Protein AF-A0A6P0N6Y3-F1 (afdb_monomer)

Secondary structure (DSSP, 8-state):
--TTHHHHHTTSS-GGG----HHHHHHTSS----STT----------HHHHHHHHHHHHHHT-

pLDDT: mean 92.34, std 9.0, range [50.0, 98.19]

Radius of gyration: 15.97 Å; Cα contacts (8 Å, |Δi|>4): 17; chains: 1; bounding box: 30×31×43 Å

Solvent-accessible surface area (backbone atoms only — not comparable to full-atom values): 4284 Å² total; per-residue (Å²): 134,53,88,58,56,51,40,40,75,70,65,77,39,56,78,86,75,56,80,68,54,73,66,33,44,76,71,61,77,20,83,71,88,87,57,92,83,67,86,83,84,88,87,82,92,77,57,75,65,58,56,54,53,52,51,52,50,57,62,58,71,76,108

Structure (mmCIF, N/CA/C/O backbone):
data_AF-A0A6P0N6Y3-F1
#
_entry.id   AF-A0A6P0N6Y3-F1
#
loop_
_atom_site.group_PDB
_atom_site.id
_atom_site.type_symbol
_atom_site.label_atom_id
_atom_site.label_alt_id
_atom_site.label_comp_id
_atom_site.label_asym_id
_atom_site.label_entity_id
_atom_site.label_seq_id
_atom_site.pdbx_PDB_ins_code
_atom_site.Cartn_x
_atom_site.Cartn_y
_atom_site.Cartn_z
_atom_site.occupancy
_atom_site.B_iso_or_equiv
_atom_site.auth_seq_id
_atom_site.auth_comp_id
_atom_site.auth_asym_id
_atom_site.auth_atom_id
_atom_site.pdbx_PDB_model_num
ATOM 1 N N . ALA A 1 1 ? 10.285 8.724 -1.079 1.00 61.19 1 ALA A N 1
ATOM 2 C CA . ALA A 1 1 ? 9.925 9.301 -2.396 1.00 61.19 1 ALA A CA 1
ATOM 3 C C . ALA A 1 1 ? 10.815 8.808 -3.550 1.00 61.19 1 ALA A C 1
ATOM 5 O O . ALA A 1 1 ? 10.607 9.250 -4.667 1.00 61.19 1 ALA A O 1
ATOM 6 N N . GLY A 1 2 ? 11.751 7.869 -3.334 1.00 75.25 2 GLY A N 1
ATOM 7 C CA . GLY A 1 2 ? 12.583 7.305 -4.413 1.00 75.25 2 GLY A CA 1
ATOM 8 C C . GLY A 1 2 ? 12.269 5.851 -4.777 1.00 75.25 2 GLY A C 1
ATOM 9 O O . GLY A 1 2 ? 12.561 5.441 -5.890 1.00 75.25 2 GLY A O 1
ATOM 10 N N . ASP A 1 3 ? 11.628 5.096 -3.879 1.00 86.69 3 ASP A N 1
ATOM 11 C CA . ASP A 1 3 ? 11.547 3.626 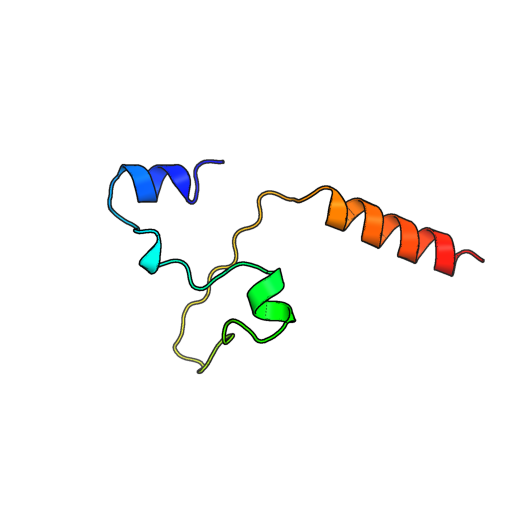-3.970 1.00 86.69 3 ASP A CA 1
ATOM 12 C C . ASP A 1 3 ? 10.720 3.101 -5.154 1.00 86.69 3 ASP A C 1
ATOM 14 O O . ASP A 1 3 ? 10.927 1.975 -5.586 1.00 86.69 3 ASP A O 1
ATOM 18 N N . LEU A 1 4 ? 9.791 3.909 -5.678 1.00 90.88 4 LEU A N 1
ATOM 19 C CA . LEU A 1 4 ? 9.028 3.602 -6.896 1.00 90.88 4 LEU A CA 1
ATOM 20 C C . LEU A 1 4 ? 9.411 4.523 -8.056 1.00 90.88 4 LEU A C 1
ATOM 22 O O . LEU A 1 4 ? 9.583 4.051 -9.172 1.00 90.88 4 LEU A O 1
ATOM 26 N N . ALA A 1 5 ? 9.599 5.821 -7.793 1.00 91.69 5 ALA A N 1
ATOM 27 C CA . ALA A 1 5 ? 9.913 6.798 -8.834 1.00 91.69 5 ALA A CA 1
ATOM 28 C C . ALA A 1 5 ? 11.224 6.474 -9.571 1.00 91.69 5 ALA A C 1
ATOM 30 O O . ALA A 1 5 ? 11.232 6.442 -10.796 1.00 91.69 5 ALA A O 1
ATOM 31 N N . GLN A 1 6 ? 12.309 6.157 -8.850 1.00 94.75 6 GLN A N 1
ATOM 32 C C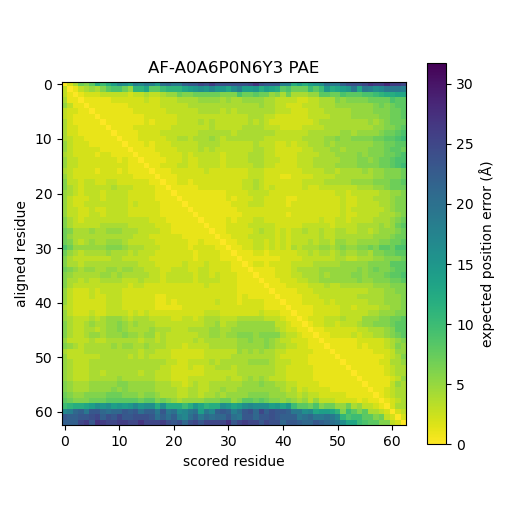A . GLN A 1 6 ? 13.608 5.901 -9.485 1.00 94.75 6 GLN A CA 1
ATOM 33 C C . GLN A 1 6 ? 13.614 4.603 -10.314 1.00 94.75 6 GLN A C 1
ATOM 35 O O . GLN A 1 6 ? 14.088 4.645 -11.448 1.00 94.75 6 GLN A O 1
ATOM 40 N N . PRO A 1 7 ? 13.076 3.459 -9.834 1.00 94.19 7 PRO A N 1
ATOM 41 C CA . PRO A 1 7 ? 12.981 2.257 -10.665 1.00 94.19 7 PRO A CA 1
ATOM 42 C C . PRO A 1 7 ? 12.061 2.407 -11.882 1.00 94.19 7 PRO A C 1
ATOM 44 O O . PRO A 1 7 ? 12.359 1.819 -12.921 1.00 94.19 7 PRO A O 1
ATOM 47 N N . LEU A 1 8 ? 10.976 3.186 -11.771 1.00 94.56 8 LEU A N 1
ATOM 48 C CA . LEU A 1 8 ? 10.091 3.499 -12.901 1.00 94.56 8 LEU A CA 1
ATOM 49 C C . LEU A 1 8 ? 10.819 4.351 -13.952 1.00 94.56 8 LEU A C 1
ATOM 51 O O . LEU A 1 8 ? 10.795 4.022 -15.134 1.00 94.56 8 LEU A O 1
ATOM 55 N N . GLU A 1 9 ? 11.520 5.408 -13.531 1.00 95.88 9 GLU A N 1
ATOM 56 C CA . GLU A 1 9 ? 12.328 6.253 -14.425 1.00 95.88 9 GLU A CA 1
ATOM 57 C C . GLU A 1 9 ? 13.466 5.470 -15.096 1.00 95.88 9 GLU A C 1
ATOM 59 O O . GLU A 1 9 ? 13.759 5.682 -16.272 1.00 95.88 9 GLU A O 1
ATOM 64 N N . ALA A 1 10 ? 14.086 4.536 -14.370 1.00 96.69 10 ALA A N 1
ATOM 65 C CA . ALA A 1 10 ? 15.139 3.665 -14.887 1.00 96.69 10 ALA A CA 1
ATOM 66 C C . ALA A 1 10 ? 14.619 2.524 -15.785 1.00 96.69 10 ALA A C 1
ATOM 68 O O . ALA A 1 10 ? 15.427 1.775 -16.335 1.00 96.69 10 ALA A O 1
ATOM 69 N N . GLY A 1 11 ? 13.297 2.355 -15.918 1.00 96.69 11 GLY A N 1
ATOM 70 C CA . GLY A 1 11 ? 12.677 1.270 -16.687 1.00 96.69 11 GLY A CA 1
ATOM 71 C C . GLY A 1 11 ? 12.855 -0.126 -16.076 1.00 96.69 11 GLY A C 1
ATOM 72 O O . GLY A 1 11 ? 12.665 -1.123 -16.766 1.00 96.69 11 GLY A O 1
ATOM 73 N N . ILE A 1 12 ? 13.237 -0.209 -14.798 1.00 97.06 12 ILE A N 1
ATOM 74 C CA . ILE A 1 12 ? 13.338 -1.468 -14.041 1.00 97.06 12 ILE A CA 1
ATOM 75 C C . ILE A 1 12 ? 11.939 -1.963 -13.653 1.00 97.06 12 ILE A C 1
ATOM 77 O O . ILE A 1 12 ? 11.708 -3.167 -13.586 1.00 97.06 12 ILE A O 1
ATOM 81 N N . LEU A 1 13 ? 11.025 -1.024 -13.396 1.00 95.69 13 LEU A N 1
ATOM 82 C CA . LEU A 1 13 ? 9.605 -1.270 -13.177 1.00 95.69 13 LEU A CA 1
ATOM 83 C C . LEU A 1 13 ? 8.780 -0.508 -14.210 1.00 95.69 13 LEU A C 1
ATOM 85 O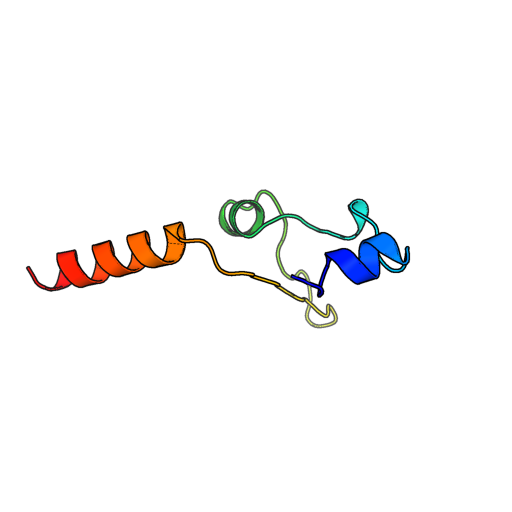 O . LEU A 1 13 ? 9.191 0.530 -14.730 1.00 95.69 13 LEU A O 1
ATOM 89 N N . THR A 1 14 ? 7.571 -0.992 -14.427 1.00 96.31 14 THR A N 1
ATOM 90 C CA . THR A 1 14 ? 6.507 -0.343 -15.184 1.00 96.31 14 THR A CA 1
ATOM 91 C C . THR A 1 14 ? 5.269 -0.192 -14.302 1.00 96.31 14 THR A C 1
ATOM 93 O O . THR A 1 14 ? 5.158 -0.807 -13.240 1.00 96.31 14 THR A O 1
ATOM 96 N N . MET A 1 15 ? 4.309 0.629 -14.731 1.00 93.56 15 MET A N 1
ATOM 97 C CA . MET A 1 15 ? 3.044 0.767 -13.999 1.00 93.56 15 MET A CA 1
ATOM 98 C C . MET A 1 15 ? 2.260 -0.551 -13.935 1.00 93.56 15 MET A C 1
ATOM 100 O O . MET A 1 15 ? 1.560 -0.779 -12.953 1.00 93.56 15 MET A O 1
ATOM 104 N N . ASP A 1 16 ? 2.430 -1.432 -14.923 1.00 94.62 16 ASP A N 1
ATOM 105 C CA . ASP A 1 16 ? 1.767 -2.740 -14.978 1.00 94.62 16 ASP A CA 1
ATOM 106 C C . ASP A 1 16 ? 2.330 -3.736 -13.946 1.00 94.62 16 ASP A C 1
ATOM 108 O O . ASP A 1 16 ? 1.667 -4.715 -13.597 1.00 94.62 16 ASP A O 1
ATOM 112 N N . ASP A 1 17 ? 3.526 -3.477 -13.403 1.00 94.00 17 ASP A N 1
ATOM 113 C CA . ASP A 1 17 ? 4.109 -4.281 -12.322 1.00 94.00 17 ASP A CA 1
ATOM 114 C C . ASP A 1 17 ? 3.452 -3.991 -10.958 1.00 94.00 17 ASP A C 1
ATOM 116 O O . ASP A 1 17 ? 3.571 -4.785 -10.017 1.00 94.00 17 ASP A O 1
ATOM 120 N N . LEU A 1 18 ? 2.729 -2.870 -10.833 1.00 93.25 18 LEU A N 1
ATOM 121 C CA . LEU A 1 18 ? 2.010 -2.493 -9.619 1.00 93.25 18 LEU A CA 1
ATOM 122 C C . LEU A 1 18 ? 0.631 -3.158 -9.592 1.00 93.25 18 LEU A C 1
ATOM 124 O O . LEU A 1 18 ? -0.228 -2.907 -10.430 1.00 93.25 18 LEU A O 1
ATOM 128 N N . ARG A 1 19 ? 0.386 -3.994 -8.577 1.00 94.00 19 ARG A N 1
ATOM 129 C CA . ARG A 1 19 ? -0.861 -4.775 -8.457 1.00 94.00 19 ARG A CA 1
ATOM 130 C C . ARG A 1 19 ? -2.087 -3.971 -8.018 1.00 94.00 19 ARG A C 1
ATOM 132 O O . ARG A 1 19 ? -3.195 -4.499 -8.078 1.00 94.00 19 ARG A O 1
ATOM 139 N N . GLY A 1 20 ? -1.899 -2.748 -7.546 1.00 94.06 20 GLY A N 1
ATOM 140 C CA . GLY A 1 20 ? -2.944 -1.907 -6.968 1.00 94.06 20 GLY A CA 1
ATOM 141 C C . GLY A 1 20 ? -2.441 -1.182 -5.728 1.00 94.06 20 GLY A C 1
ATOM 142 O O . GLY A 1 20 ? -1.265 -1.288 -5.364 1.00 94.06 20 GLY A O 1
ATOM 143 N N . ASP A 1 21 ? -3.337 -0.447 -5.082 1.00 94.56 21 ASP A N 1
ATOM 144 C CA . ASP A 1 21 ? -3.048 0.236 -3.824 1.00 94.56 21 ASP A CA 1
ATOM 145 C C . ASP A 1 21 ? -3.643 -0.496 -2.601 1.00 94.56 21 ASP A C 1
ATOM 147 O O . ASP A 1 21 ? -4.215 -1.587 -2.691 1.00 94.56 21 ASP A O 1
ATOM 151 N N . LEU A 1 22 ? -3.486 0.101 -1.415 1.00 94.62 22 LEU A N 1
ATOM 152 C CA . LEU A 1 22 ? -4.013 -0.467 -0.173 1.00 94.62 22 LEU A CA 1
ATOM 153 C C . LEU A 1 22 ? -5.549 -0.547 -0.168 1.00 94.62 22 LEU A C 1
ATOM 155 O O . LEU A 1 22 ? -6.112 -1.475 0.413 1.00 94.62 22 LEU A O 1
ATOM 159 N N . ARG A 1 23 ? -6.238 0.399 -0.816 1.00 94.88 23 ARG A N 1
ATOM 160 C CA . ARG A 1 23 ? -7.700 0.394 -0.928 1.00 94.88 23 ARG A CA 1
ATOM 161 C C . ARG A 1 23 ? -8.152 -0.768 -1.803 1.00 94.88 23 ARG A C 1
ATOM 163 O O . ARG A 1 23 ? -9.110 -1.450 -1.437 1.00 94.88 23 ARG A O 1
ATOM 170 N N . ASP A 1 24 ? -7.483 -1.015 -2.922 1.00 97.00 24 ASP A N 1
ATOM 171 C CA . ASP A 1 24 ? -7.810 -2.136 -3.805 1.00 97.00 24 ASP A CA 1
ATOM 172 C C . ASP A 1 24 ? -7.617 -3.478 -3.090 1.00 97.00 24 ASP A C 1
ATOM 174 O O . ASP A 1 24 ? -8.475 -4.356 -3.186 1.00 97.00 24 ASP A O 1
ATOM 178 N N . LEU A 1 25 ? -6.543 -3.612 -2.305 1.00 95.94 25 LEU A N 1
ATOM 179 C CA . LEU A 1 25 ? -6.283 -4.811 -1.506 1.00 95.94 25 LEU A CA 1
ATOM 180 C C . LEU A 1 25 ? -7.355 -5.031 -0.426 1.00 95.94 25 LEU A C 1
ATOM 182 O O . LEU A 1 25 ? -7.902 -6.125 -0.308 1.00 95.94 25 LEU A O 1
ATOM 186 N N . VAL A 1 26 ? -7.683 -3.996 0.353 1.00 95.69 26 VAL A N 1
ATOM 187 C CA . VAL A 1 26 ? -8.657 -4.099 1.458 1.00 95.69 26 VAL A CA 1
ATOM 188 C C . VAL A 1 26 ? -10.087 -4.293 0.945 1.00 95.69 26 VAL A C 1
ATOM 190 O O . VAL A 1 26 ? -10.880 -4.985 1.579 1.00 95.69 26 VAL A O 1
ATOM 193 N N . SER A 1 27 ? -10.427 -3.715 -0.209 1.00 97.00 27 SER A N 1
ATOM 194 C CA . SER A 1 27 ? -11.743 -3.896 -0.841 1.00 97.00 27 SER A CA 1
ATOM 195 C C . SER A 1 27 ? -11.894 -5.224 -1.592 1.00 97.00 27 SER A C 1
ATOM 197 O O . SER A 1 27 ? -13.004 -5.559 -2.006 1.00 97.00 27 SER A O 1
ATOM 199 N N . GLY A 1 28 ? -10.804 -5.976 -1.779 1.00 96.00 28 GLY A N 1
ATOM 200 C CA . GLY A 1 28 ? -10.781 -7.205 -2.572 1.00 96.00 28 GLY A CA 1
ATOM 201 C C . GLY A 1 28 ? -10.787 -6.979 -4.088 1.00 96.00 28 GLY A C 1
ATOM 202 O O . GLY A 1 28 ? -10.925 -7.941 -4.840 1.00 96.00 28 GLY A O 1
ATOM 203 N N . ALA A 1 29 ? -10.633 -5.733 -4.550 1.00 97.00 29 ALA A N 1
ATOM 204 C CA . ALA A 1 29 ? -10.488 -5.412 -5.969 1.00 97.00 29 ALA A CA 1
ATOM 205 C C . ALA A 1 29 ? -9.144 -5.898 -6.542 1.00 97.00 29 ALA A C 1
ATOM 207 O O . ALA A 1 29 ? -9.068 -6.220 -7.727 1.00 97.00 29 ALA A O 1
ATOM 208 N N . SER A 1 30 ? -8.108 -5.997 -5.700 1.00 95.38 30 SER A N 1
ATOM 209 C CA . SER A 1 30 ? -6.831 -6.627 -6.038 1.00 95.38 30 SER A CA 1
ATOM 210 C C . SER A 1 30 ? -6.582 -7.850 -5.147 1.00 95.38 30 SER A C 1
ATOM 212 O O . SER A 1 30 ? -6.744 -7.755 -3.925 1.00 95.38 30 SER A O 1
ATOM 214 N N . PRO A 1 31 ? -6.214 -9.016 -5.715 1.00 93.75 31 PRO A N 1
ATOM 215 C CA . PRO A 1 31 ? -5.914 -10.197 -4.922 1.00 93.75 31 PRO A CA 1
ATOM 216 C C . PRO A 1 31 ? -4.646 -9.978 -4.089 1.00 93.75 31 P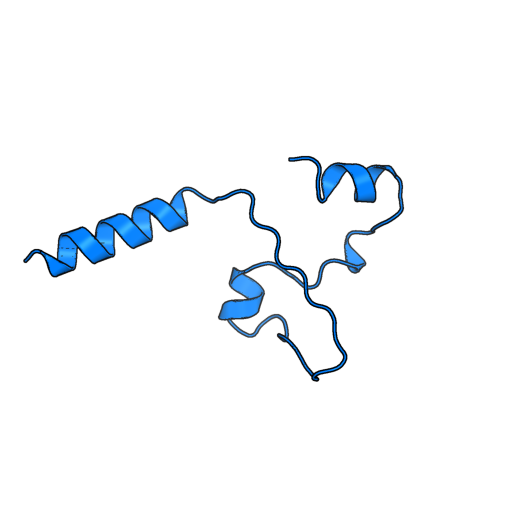RO A C 1
ATOM 218 O O . PRO A 1 31 ? -3.638 -9.472 -4.582 1.00 93.75 31 PRO A O 1
ATOM 221 N N . GLY A 1 32 ? -4.693 -10.403 -2.827 1.00 95.06 32 GLY A N 1
ATOM 222 C CA . GLY A 1 32 ? -3.512 -10.470 -1.971 1.00 95.06 32 GLY A CA 1
ATOM 223 C C . GLY A 1 32 ? -2.569 -11.611 -2.364 1.00 95.06 32 GLY A C 1
ATOM 224 O O . GLY A 1 32 ? -2.592 -12.121 -3.483 1.00 95.06 32 GLY A O 1
ATOM 225 N N . ARG A 1 33 ? -1.749 -12.043 -1.405 1.00 96.31 33 ARG A N 1
ATOM 226 C CA . ARG A 1 33 ? -0.887 -13.226 -1.537 1.00 96.31 33 ARG A CA 1
ATOM 227 C C . ARG A 1 33 ? -1.699 -14.463 -1.932 1.00 96.31 33 ARG A C 1
ATOM 229 O O . ARG A 1 33 ? -2.721 -14.747 -1.307 1.00 96.31 33 ARG A O 1
ATOM 236 N N . ARG A 1 34 ? -1.216 -15.206 -2.928 1.00 95.75 34 ARG A N 1
ATOM 237 C CA . ARG A 1 34 ? -1.888 -16.392 -3.486 1.00 95.75 34 ARG A CA 1
ATOM 238 C C . ARG A 1 34 ? -1.258 -17.704 -3.039 1.00 95.75 34 ARG A C 1
ATOM 240 O O . ARG A 1 34 ? -1.965 -18.702 -2.938 1.00 95.75 34 ARG A O 1
ATOM 247 N N . ASP A 1 35 ? 0.039 -17.692 -2.751 1.00 97.81 35 ASP A N 1
ATOM 248 C CA . ASP A 1 35 ? 0.771 -18.844 -2.234 1.00 97.81 35 ASP A CA 1
ATOM 249 C C . ASP A 1 35 ? 2.003 -18.427 -1.403 1.00 97.81 35 ASP A C 1
ATOM 251 O O . ASP A 1 35 ? 2.338 -17.243 -1.260 1.00 97.81 35 ASP A O 1
ATOM 255 N N . ASP A 1 36 ? 2.666 -19.425 -0.817 1.00 97.75 36 ASP A N 1
ATOM 256 C CA . ASP A 1 36 ? 3.819 -19.241 0.070 1.00 97.75 36 ASP A CA 1
ATOM 257 C C . ASP A 1 36 ? 5.140 -18.981 -0.678 1.00 97.75 36 ASP A C 1
ATOM 259 O O . ASP A 1 36 ? 6.140 -18.645 -0.046 1.00 97.75 36 ASP A O 1
ATOM 263 N N . GLN A 1 37 ? 5.169 -19.119 -2.008 1.00 98.19 37 GLN A N 1
ATOM 264 C CA . GLN A 1 37 ? 6.359 -18.869 -2.829 1.00 98.19 37 GLN A CA 1
ATOM 265 C C . GLN A 1 37 ? 6.449 -17.406 -3.290 1.00 98.19 37 GLN A C 1
ATOM 267 O O . GLN A 1 37 ? 7.525 -16.942 -3.670 1.00 98.19 37 GLN A O 1
ATOM 272 N N . GLU A 1 38 ? 5.344 -16.654 -3.255 1.00 97.25 38 GLU A N 1
ATOM 273 C CA . GLU A 1 38 ? 5.336 -15.245 -3.652 1.00 97.25 38 GLU A CA 1
ATOM 274 C C . GLU A 1 38 ? 6.143 -14.356 -2.684 1.00 97.25 38 GLU A C 1
ATOM 276 O O . GLU A 1 38 ? 5.960 -14.368 -1.465 1.00 97.25 38 GLU A O 1
ATOM 281 N N . ILE A 1 39 ? 6.990 -13.480 -3.221 1.00 96.38 39 ILE A N 1
ATOM 282 C CA . ILE A 1 39 ? 7.567 -12.371 -2.453 1.00 96.38 39 ILE A CA 1
ATOM 283 C C . ILE A 1 39 ? 6.683 -11.146 -2.687 1.00 96.38 39 ILE A C 1
ATOM 285 O O . ILE A 1 39 ? 6.526 -10.692 -3.817 1.00 96.38 39 ILE A O 1
ATOM 289 N N . THR A 1 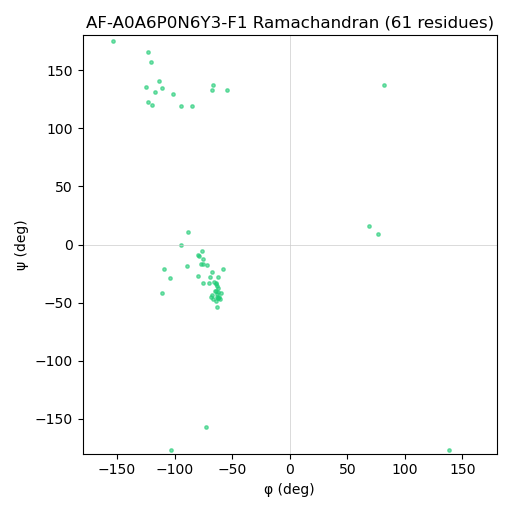40 ? 6.095 -10.609 -1.617 1.00 95.50 40 THR A N 1
ATOM 290 C CA . THR A 1 40 ? 5.194 -9.448 -1.676 1.00 95.50 40 THR A CA 1
ATOM 291 C C . THR A 1 40 ? 5.854 -8.238 -1.037 1.00 95.50 40 THR A C 1
ATOM 293 O O . THR A 1 40 ? 6.365 -8.346 0.077 1.00 95.50 40 THR A O 1
ATOM 29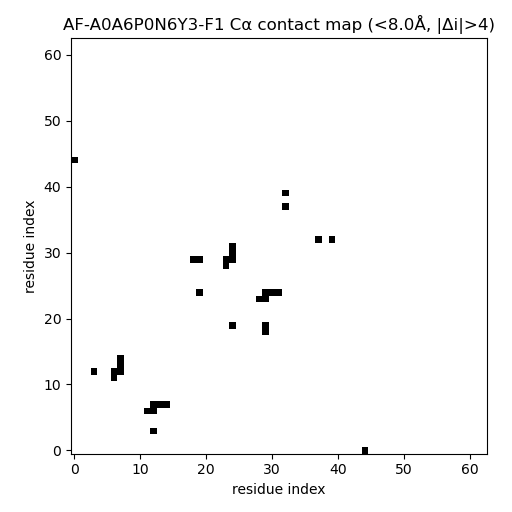6 N N . MET A 1 41 ? 5.775 -7.076 -1.687 1.00 93.69 41 MET A N 1
ATOM 297 C CA . MET A 1 41 ? 6.223 -5.809 -1.115 1.00 93.69 41 MET A CA 1
ATOM 298 C C . MET A 1 41 ? 5.075 -4.807 -1.101 1.00 93.69 41 MET A C 1
ATOM 300 O O . MET A 1 41 ? 4.514 -4.477 -2.141 1.00 93.69 41 MET A O 1
ATOM 304 N N . PHE A 1 42 ? 4.757 -4.299 0.085 1.00 93.75 42 PHE A N 1
ATOM 305 C CA . PHE A 1 42 ? 3.916 -3.121 0.243 1.00 93.75 42 PHE A CA 1
ATOM 306 C C . PHE A 1 42 ? 4.810 -1.918 0.534 1.00 93.75 42 PHE A C 1
ATOM 308 O O . PHE A 1 42 ? 5.657 -1.972 1.429 1.00 93.75 42 PHE A O 1
ATOM 315 N N . LYS A 1 43 ? 4.620 -0.823 -0.207 1.00 92.19 43 LYS A N 1
ATOM 316 C CA . LYS A 1 43 ? 5.326 0.435 0.031 1.00 92.19 43 LYS A CA 1
ATOM 317 C C . LYS A 1 43 ? 4.329 1.545 0.339 1.00 92.19 43 LYS A C 1
ATOM 319 O O . LYS A 1 43 ? 3.532 1.910 -0.514 1.00 92.19 43 LYS A O 1
ATOM 324 N N . SER A 1 44 ? 4.455 2.142 1.524 1.00 91.56 44 SER A N 1
ATOM 325 C CA . SER A 1 44 ? 3.726 3.356 1.911 1.00 91.56 44 SER A CA 1
ATOM 326 C C . SER A 1 44 ? 4.683 4.537 2.082 1.00 91.56 44 SER A C 1
ATOM 328 O O . SER A 1 44 ? 5.799 4.370 2.582 1.00 91.56 44 SER A O 1
ATOM 330 N N . ALA A 1 45 ? 4.271 5.728 1.649 1.00 90.44 45 ALA A N 1
ATOM 331 C CA . ALA A 1 45 ? 4.925 6.994 1.998 1.00 90.44 45 ALA A CA 1
ATOM 332 C C . ALA A 1 45 ? 4.266 7.679 3.216 1.00 90.44 45 ALA A C 1
ATOM 334 O O . ALA A 1 45 ? 4.739 8.734 3.628 1.00 90.44 45 ALA A O 1
ATOM 335 N N . GLY A 1 46 ? 3.218 7.062 3.778 1.00 90.75 46 GLY A N 1
ATOM 336 C CA . GLY A 1 46 ? 2.296 7.652 4.746 1.00 90.75 46 GLY A CA 1
ATOM 337 C C . GLY A 1 46 ? 1.215 8.487 4.057 1.00 90.75 46 GLY A C 1
ATOM 338 O O . GLY A 1 46 ? 1.509 9.243 3.126 1.00 90.75 46 GLY A O 1
ATOM 339 N N . ILE A 1 47 ? -0.035 8.359 4.509 1.00 92.69 47 ILE A N 1
ATOM 340 C CA . ILE A 1 47 ? -1.122 9.271 4.126 1.00 92.69 47 ILE A CA 1
ATOM 341 C C . ILE A 1 47 ? -1.771 9.855 5.382 1.00 92.69 47 ILE A C 1
ATOM 343 O O . ILE A 1 47 ? -2.101 9.129 6.310 1.00 92.69 47 ILE A O 1
ATOM 347 N N . ALA A 1 48 ? -2.038 11.163 5.392 1.00 95.06 48 ALA A N 1
ATOM 348 C CA . ALA A 1 48 ? -2.614 11.846 6.560 1.00 95.06 48 ALA A CA 1
ATOM 349 C C . ALA A 1 48 ? -3.975 11.270 7.014 1.00 95.06 48 ALA A C 1
ATOM 351 O O . ALA A 1 48 ? -4.397 11.455 8.153 1.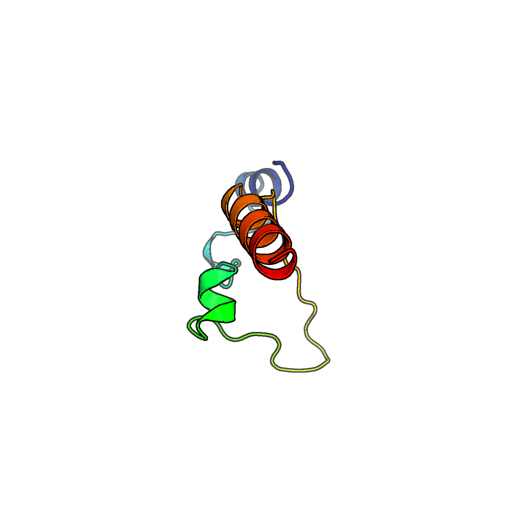00 95.06 48 ALA A O 1
ATOM 352 N N . LEU A 1 49 ? -4.682 10.569 6.121 1.00 93.94 49 LEU A N 1
ATOM 353 C CA . LEU A 1 49 ? -5.927 9.878 6.450 1.00 93.94 49 LEU A CA 1
ATOM 354 C C . LEU A 1 49 ? -5.721 8.767 7.493 1.00 93.94 49 LEU A C 1
ATOM 356 O O . LEU A 1 49 ? -6.599 8.571 8.331 1.00 93.94 49 LEU A O 1
ATOM 360 N N . GLU A 1 50 ? -4.582 8.068 7.450 1.00 94.38 50 GLU A N 1
ATOM 361 C CA . GLU A 1 50 ? -4.225 7.029 8.425 1.00 94.38 50 GLU A CA 1
ATOM 362 C C . GLU A 1 50 ? -4.131 7.637 9.832 1.00 94.38 50 GLU A C 1
ATOM 364 O O . GLU A 1 50 ? -4.741 7.118 10.769 1.00 94.38 50 GLU A O 1
ATOM 369 N N . ASP A 1 51 ? -3.477 8.797 9.956 1.00 96.19 51 ASP A N 1
ATOM 370 C CA . ASP A 1 51 ? -3.334 9.519 11.225 1.00 96.19 51 ASP A CA 1
ATOM 371 C C . ASP A 1 51 ? -4.692 9.962 11.785 1.00 96.19 51 ASP A C 1
ATOM 373 O O . ASP A 1 51 ? -4.993 9.762 12.962 1.00 96.19 51 ASP A O 1
ATOM 377 N N . VAL A 1 52 ? -5.549 10.541 10.937 1.00 96.44 52 VAL A N 1
ATOM 378 C CA . VAL A 1 52 ? -6.885 11.004 11.348 1.00 96.44 52 VAL A CA 1
ATOM 379 C C . VAL A 1 52 ? -7.772 9.833 11.770 1.00 96.44 52 VAL A C 1
ATOM 381 O O . VAL A 1 52 ? -8.513 9.948 12.748 1.00 96.44 52 VAL A O 1
ATOM 384 N N . ALA A 1 53 ? -7.712 8.706 11.058 1.00 94.94 53 ALA A N 1
ATOM 385 C CA . ALA A 1 53 ? -8.463 7.508 11.419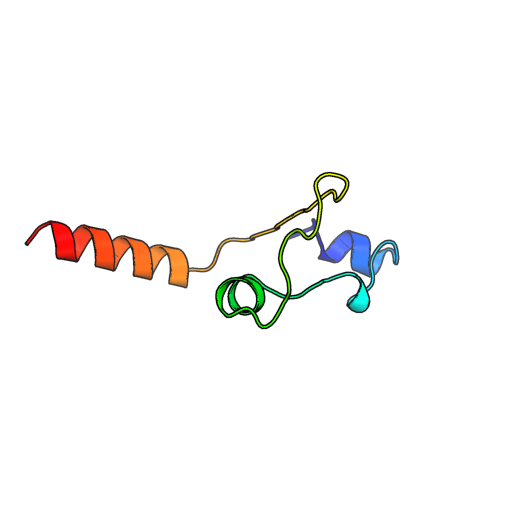 1.00 94.94 53 ALA A CA 1
ATOM 386 C C . ALA A 1 53 ? -8.024 6.967 12.790 1.00 94.94 53 ALA A C 1
ATOM 388 O O . ALA A 1 53 ? -8.880 6.703 13.637 1.00 94.94 53 ALA A O 1
ATOM 389 N N . ALA A 1 54 ? -6.713 6.879 13.035 1.00 95.50 54 ALA A N 1
ATOM 390 C CA . ALA A 1 54 ? -6.165 6.450 14.319 1.00 95.50 54 ALA A CA 1
ATOM 391 C C . ALA A 1 54 ? -6.536 7.416 15.458 1.00 95.50 54 ALA A C 1
ATOM 393 O O . ALA A 1 54 ? -7.002 6.979 16.509 1.00 95.50 54 ALA A O 1
ATOM 394 N N . ALA A 1 55 ? -6.411 8.729 15.236 1.00 96.88 55 ALA A N 1
ATOM 395 C CA . ALA A 1 55 ? -6.780 9.744 16.221 1.00 96.88 55 ALA A CA 1
ATOM 396 C C . ALA A 1 55 ? -8.263 9.663 16.604 1.00 96.88 55 ALA A C 1
ATOM 398 O O . ALA A 1 55 ? -8.603 9.764 17.780 1.00 96.88 55 ALA A O 1
ATOM 399 N N . ARG A 1 56 ? -9.152 9.441 15.626 1.00 96.62 56 ARG A N 1
ATOM 400 C CA . ARG A 1 56 ? -10.583 9.248 15.893 1.00 96.62 56 ARG A CA 1
ATOM 401 C C . ARG A 1 56 ? -10.864 7.990 16.705 1.00 96.62 56 ARG A C 1
ATOM 403 O O . ARG A 1 56 ? -11.741 8.050 17.557 1.00 96.62 56 ARG A O 1
ATOM 410 N N . LEU A 1 57 ? -10.166 6.887 16.432 1.00 96.06 57 LEU A N 1
ATOM 411 C CA . LEU A 1 57 ? -10.336 5.640 17.177 1.00 96.06 57 LEU A CA 1
ATOM 412 C C . LEU A 1 57 ? -9.952 5.837 18.647 1.00 96.06 57 LEU A C 1
ATOM 414 O O . LEU A 1 57 ? -10.785 5.633 19.519 1.00 96.06 57 LEU A O 1
ATOM 418 N N . VAL A 1 58 ? -8.742 6.340 18.905 1.00 95.75 58 VAL A N 1
ATOM 419 C CA . VAL A 1 58 ? -8.241 6.552 20.274 1.00 95.75 58 VAL A CA 1
ATOM 420 C C . VAL A 1 58 ? -9.084 7.581 21.028 1.00 95.75 58 VAL A C 1
ATOM 422 O O . VAL A 1 58 ? -9.426 7.366 22.183 1.00 95.75 58 VAL A O 1
ATOM 425 N N . PHE A 1 59 ? -9.471 8.685 20.381 1.00 95.31 59 PHE A N 1
ATOM 426 C CA . PHE A 1 59 ? -10.317 9.699 21.017 1.00 95.31 59 PHE A CA 1
ATOM 427 C C . PHE A 1 59 ? -11.731 9.187 21.335 1.00 95.31 59 PHE A C 1
ATOM 429 O O . PHE A 1 59 ? -12.342 9.645 22.296 1.00 95.31 59 PHE A O 1
ATOM 436 N N . ALA A 1 60 ? -12.272 8.275 20.522 1.00 89.38 60 ALA A N 1
ATOM 437 C CA . ALA A 1 60 ? -13.589 7.686 20.753 1.00 89.38 60 ALA A CA 1
ATOM 438 C C . ALA A 1 60 ? -13.574 6.564 21.804 1.00 89.38 60 ALA A C 1
ATOM 440 O O . ALA A 1 60 ? -14.600 6.345 22.434 1.00 89.38 60 ALA A O 1
ATOM 441 N N . GLU A 1 61 ? -12.449 5.864 21.983 1.00 73.56 61 GLU A N 1
ATOM 442 C CA . GLU A 1 61 ? -12.263 4.837 23.024 1.00 73.56 61 GLU A CA 1
ATOM 443 C C . GLU A 1 61 ? -12.022 5.426 24.426 1.00 73.56 61 GLU A C 1
ATOM 445 O O . GLU A 1 61 ? -12.181 4.720 25.418 1.00 73.56 61 GLU A O 1
ATOM 450 N N . ASP A 1 62 ? -11.660 6.710 24.514 1.00 59.72 62 ASP A N 1
ATOM 451 C CA . ASP A 1 62 ? -11.450 7.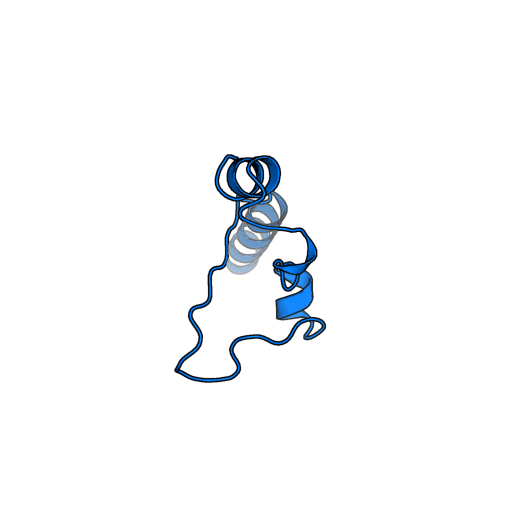450 25.771 1.00 59.72 62 ASP A CA 1
ATOM 452 C C . ASP A 1 62 ? -12.749 8.111 26.307 1.00 59.72 62 ASP A C 1
ATOM 454 O O . ASP A 1 62 ? -12.707 8.940 27.219 1.00 59.72 62 ASP A O 1
ATOM 458 N N . GLN A 1 63 ? -13.912 7.759 25.731 1.00 50.00 63 GLN A N 1
ATOM 459 C CA . GLN A 1 63 ? -15.266 8.091 26.217 1.00 50.00 63 GLN A CA 1
ATOM 460 C C . GLN A 1 63 ? -16.023 6.835 26.653 1.00 50.00 63 GLN A C 1
ATOM 462 O O . GLN A 1 63 ? -16.799 6.947 27.631 1.00 50.00 63 GLN A O 1
#

Mean predicted aligned error: 4.43 Å

Foldseek 3Di:
DCPPVVCCVVVVDDPVNDQDAPCCPVVVVGDDDDDPPDDDDDDDPDDVVVVVVVVVVVVVVVD

Sequence (63 aa):
AGDLAQPLEAGILTMDDLRGDLRDLVSGASPGRRDDQEITMFKSAGIALEDVAAARLVFAEDQ